Protein AF-A0A848SH23-F1 (afdb_monomer)

Structure (mmCIF, N/CA/C/O backbone):
data_AF-A0A848SH23-F1
#
_entry.id   AF-A0A848SH23-F1
#
loop_
_atom_site.group_PDB
_atom_site.id
_atom_site.type_symbol
_atom_site.label_atom_id
_atom_site.label_alt_id
_atom_site.label_comp_id
_atom_site.label_asym_id
_atom_site.label_entity_id
_atom_site.label_seq_id
_atom_site.pdbx_PDB_ins_code
_atom_site.Cartn_x
_atom_site.Cartn_y
_atom_site.Cartn_z
_atom_site.occupancy
_atom_site.B_iso_or_equiv
_atom_site.auth_seq_id
_atom_site.auth_comp_id
_atom_site.auth_asym_id
_atom_site.auth_atom_id
_atom_site.pdbx_PDB_model_num
ATOM 1 N N . MET A 1 1 ? -2.280 -2.860 -18.562 1.00 87.69 1 MET A N 1
ATOM 2 C CA . MET A 1 1 ? -3.598 -2.900 -17.878 1.00 87.69 1 MET A CA 1
ATOM 3 C C . MET A 1 1 ? -3.490 -3.248 -16.396 1.00 87.69 1 MET A C 1
ATOM 5 O O . MET A 1 1 ? -4.137 -2.578 -15.608 1.00 87.69 1 MET A O 1
ATOM 9 N N . ILE A 1 2 ? -2.659 -4.221 -16.001 1.00 93.94 2 ILE A N 1
ATOM 10 C CA . ILE A 1 2 ? -2.467 -4.635 -14.594 1.00 93.94 2 ILE A CA 1
ATOM 11 C C . ILE A 1 2 ? -2.166 -3.451 -13.656 1.00 93.94 2 ILE A C 1
ATOM 13 O O . ILE A 1 2 ? -2.821 -3.321 -12.626 1.00 93.94 2 ILE A O 1
ATOM 17 N N . GLY A 1 3 ? -1.259 -2.546 -14.046 1.00 96.00 3 GLY A N 1
ATOM 18 C CA . GLY A 1 3 ? -0.952 -1.346 -13.259 1.00 96.00 3 GLY A CA 1
ATOM 19 C C . GLY A 1 3 ? -2.175 -0.463 -12.981 1.00 96.00 3 GLY A C 1
ATOM 20 O O . GLY A 1 3 ? -2.373 -0.063 -11.845 1.00 96.00 3 GLY A O 1
ATOM 21 N N . PHE A 1 4 ? -3.059 -0.252 -13.965 1.00 97.75 4 PHE A N 1
ATOM 22 C CA . PHE A 1 4 ? -4.291 0.527 -13.768 1.00 97.75 4 PHE A CA 1
ATOM 23 C C . PHE A 1 4 ? -5.263 -0.133 -12.788 1.00 97.75 4 PHE A C 1
ATOM 25 O O . PHE A 1 4 ? -5.888 0.562 -11.993 1.00 97.75 4 PHE A O 1
ATOM 32 N N . VAL A 1 5 ? -5.372 -1.465 -12.812 1.00 98.31 5 VAL A N 1
ATOM 33 C CA . VAL A 1 5 ? -6.172 -2.201 -11.820 1.00 98.31 5 VAL A CA 1
ATOM 34 C C . VAL A 1 5 ? -5.559 -2.027 -10.4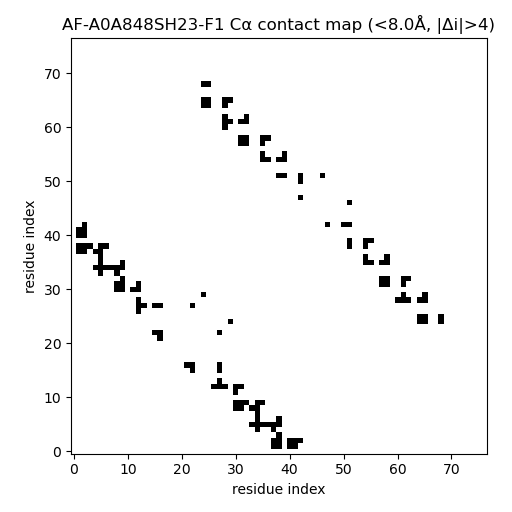31 1.00 98.31 5 VAL A C 1
ATOM 36 O O . VAL A 1 5 ? -6.277 -1.735 -9.479 1.00 98.31 5 VAL A O 1
ATOM 39 N N . GLY A 1 6 ? -4.231 -2.118 -10.322 1.00 98.00 6 GLY A N 1
ATOM 40 C CA . GLY A 1 6 ? -3.521 -1.866 -9.071 1.00 98.00 6 GLY A CA 1
ATOM 41 C C . GLY A 1 6 ? -3.744 -0.450 -8.532 1.00 98.00 6 GLY A C 1
ATOM 42 O O . GLY A 1 6 ? -4.091 -0.282 -7.363 1.00 98.00 6 GLY A O 1
ATOM 43 N N . THR A 1 7 ? -3.654 0.564 -9.398 1.00 98.25 7 THR A N 1
ATOM 44 C CA . THR A 1 7 ? -3.989 1.955 -9.067 1.00 98.25 7 THR A CA 1
ATOM 45 C C . THR A 1 7 ? -5.433 2.083 -8.587 1.00 98.25 7 THR A C 1
ATOM 47 O O . THR A 1 7 ? -5.672 2.695 -7.549 1.00 98.25 7 THR A O 1
ATOM 50 N N . ALA A 1 8 ? -6.397 1.482 -9.290 1.00 98.56 8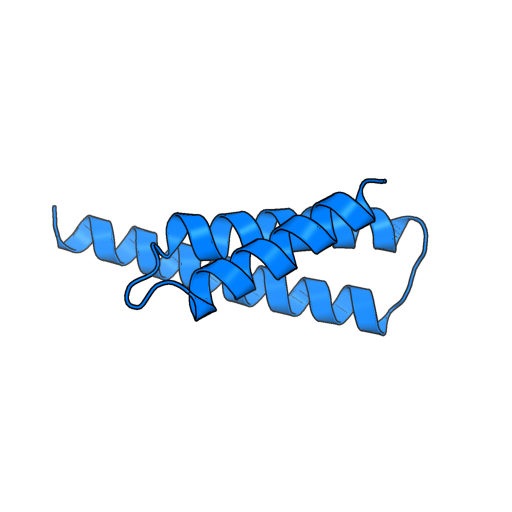 ALA A N 1
ATOM 51 C CA . ALA A 1 8 ? -7.800 1.513 -8.887 1.00 98.56 8 ALA A CA 1
ATOM 52 C C . ALA A 1 8 ? -8.016 0.881 -7.501 1.00 98.56 8 ALA A C 1
ATOM 54 O O . ALA A 1 8 ? -8.786 1.412 -6.706 1.00 98.56 8 ALA A O 1
ATOM 55 N N . CYS A 1 9 ? -7.299 -0.198 -7.173 1.00 98.50 9 CYS A N 1
ATOM 56 C CA . CYS A 1 9 ? -7.326 -0.796 -5.839 1.00 98.50 9 CYS A CA 1
ATOM 57 C C . CYS A 1 9 ? -6.767 0.147 -4.758 1.00 98.50 9 CYS A C 1
ATOM 59 O O . CYS A 1 9 ? -7.442 0.355 -3.752 1.00 98.50 9 CYS A O 1
ATOM 61 N N . ILE A 1 10 ? -5.578 0.740 -4.952 1.00 98.00 10 ILE A N 1
ATOM 62 C CA . ILE A 1 10 ? -4.978 1.680 -3.978 1.00 98.00 10 ILE A CA 1
ATOM 63 C C . ILE A 1 10 ? -5.904 2.884 -3.754 1.00 98.00 10 ILE A C 1
ATOM 65 O O . ILE A 1 10 ? -6.254 3.210 -2.619 1.00 98.00 10 ILE A O 1
ATOM 69 N N . ILE A 1 11 ? -6.347 3.523 -4.839 1.00 98.38 11 ILE A N 1
ATOM 70 C CA . ILE A 1 11 ? -7.203 4.712 -4.764 1.00 98.38 11 ILE A CA 1
ATOM 71 C C . ILE A 1 11 ? -8.578 4.363 -4.191 1.00 98.38 11 ILE A C 1
ATOM 73 O O . ILE A 1 11 ? -9.097 5.111 -3.369 1.00 98.38 11 ILE A O 1
ATOM 77 N N . GLY A 1 12 ? -9.151 3.213 -4.551 1.00 98.50 12 GLY A N 1
ATOM 78 C CA . GLY A 1 12 ? -10.407 2.730 -3.981 1.00 98.50 12 GLY A CA 1
ATOM 79 C C . GLY A 1 12 ? -10.309 2.451 -2.479 1.00 98.50 12 GLY A C 1
ATOM 80 O O . GLY A 1 12 ? -11.216 2.807 -1.729 1.00 98.50 12 GLY A O 1
ATOM 81 N N . ALA A 1 13 ? -9.194 1.880 -2.015 1.00 98.25 13 ALA A N 1
ATOM 82 C CA . ALA A 1 13 ? -8.930 1.680 -0.592 1.00 98.25 13 ALA A CA 1
ATOM 83 C C . ALA A 1 13 ? -8.820 3.021 0.154 1.00 98.25 13 ALA A C 1
ATOM 85 O O . ALA A 1 13 ? -9.419 3.182 1.218 1.00 98.25 13 ALA A O 1
ATOM 86 N N . TYR A 1 14 ? -8.119 4.003 -0.419 1.00 97.88 14 TYR A N 1
ATOM 87 C CA . TYR A 1 14 ? -8.034 5.346 0.156 1.00 97.88 14 TYR A CA 1
ATOM 88 C C . TYR A 1 14 ? -9.397 6.050 0.179 1.00 97.88 14 TYR A C 1
ATOM 90 O O . TYR A 1 14 ? -9.802 6.564 1.215 1.00 97.88 14 TYR A O 1
ATOM 98 N N . ALA A 1 15 ? -10.161 5.991 -0.913 1.00 98.56 15 ALA A N 1
ATOM 99 C CA . ALA A 1 15 ? -11.513 6.539 -0.970 1.00 98.56 15 ALA A CA 1
ATOM 100 C C . ALA A 1 15 ? -12.435 5.897 0.079 1.00 98.56 15 ALA A C 1
ATOM 102 O O . ALA A 1 15 ? -13.203 6.597 0.733 1.00 98.56 15 ALA A O 1
ATOM 103 N N . TYR A 1 16 ? -12.329 4.581 0.293 1.00 98.25 16 TYR A N 1
ATOM 104 C CA . TYR A 1 16 ? -13.066 3.882 1.346 1.00 98.25 16 TYR A CA 1
ATOM 105 C C . TYR A 1 16 ? -12.697 4.376 2.750 1.00 98.25 16 TYR A C 1
ATOM 107 O O . TYR A 1 16 ? -13.588 4.581 3.572 1.00 98.25 16 TYR A O 1
ATOM 115 N N . LEU A 1 17 ? -11.403 4.594 3.010 1.00 97.69 17 LEU A N 1
ATOM 116 C CA . LEU A 1 17 ? -10.913 5.181 4.260 1.00 97.69 17 LEU A CA 1
ATOM 117 C C . LEU A 1 17 ? -11.435 6.609 4.469 1.00 97.69 17 LEU A C 1
ATOM 119 O O . LEU A 1 17 ? -11.761 6.968 5.591 1.00 97.69 17 LEU A O 1
ATOM 123 N N . THR A 1 18 ? -11.510 7.416 3.409 1.00 98.12 18 THR A N 1
ATOM 124 C CA . THR A 1 18 ? -11.993 8.802 3.485 1.00 98.12 18 THR A CA 1
ATOM 125 C C . THR A 1 18 ? -13.509 8.888 3.649 1.00 98.12 18 THR A C 1
ATOM 127 O O . THR A 1 18 ? -13.997 9.768 4.348 1.00 98.12 18 THR A O 1
ATOM 130 N N . TYR A 1 19 ? -14.263 8.009 2.987 1.00 98.06 19 TYR A N 1
ATOM 131 C CA . TYR A 1 19 ? -15.724 8.074 2.959 1.00 98.06 19 TYR A CA 1
ATOM 132 C C . TYR A 1 19 ? -16.388 7.456 4.195 1.00 98.06 19 TYR A C 1
ATOM 134 O O . TYR A 1 19 ? -17.487 7.859 4.565 1.00 98.06 19 TYR A O 1
ATOM 142 N N . LYS A 1 20 ? -15.768 6.442 4.809 1.00 96.88 20 LYS A N 1
ATOM 143 C CA . LYS A 1 20 ? -16.370 5.688 5.911 1.00 96.88 20 LYS A CA 1
ATOM 144 C C . LYS A 1 20 ? -15.682 6.003 7.235 1.00 96.88 20 LYS A C 1
ATOM 146 O O . LYS A 1 20 ? -14.494 5.736 7.363 1.00 96.88 20 LYS A O 1
ATOM 151 N N . ASP A 1 21 ? -16.456 6.440 8.231 1.00 96.56 21 ASP A N 1
ATOM 152 C CA . ASP A 1 21 ? -15.948 6.770 9.576 1.00 96.56 21 ASP A CA 1
ATOM 153 C C . ASP A 1 21 ? -15.256 5.579 10.259 1.00 96.56 21 ASP A C 1
ATOM 155 O O . ASP A 1 21 ? -14.203 5.715 10.879 1.00 96.56 21 ASP A O 1
ATOM 159 N N . GLU A 1 22 ? -15.825 4.379 10.099 1.00 96.19 22 GLU A N 1
ATOM 160 C CA . GLU A 1 22 ? -15.284 3.127 10.637 1.00 96.19 22 GLU A CA 1
ATOM 161 C C . GLU A 1 22 ? -15.067 2.090 9.516 1.00 96.19 22 GLU A C 1
ATOM 163 O O . GLU A 1 22 ? -15.911 1.210 9.275 1.00 96.19 22 GLU A O 1
ATOM 168 N N . PRO A 1 23 ? -13.954 2.180 8.767 1.00 96.25 23 PRO A N 1
ATOM 169 C CA . PRO A 1 23 ? -13.674 1.269 7.670 1.00 96.25 23 PRO A CA 1
ATOM 170 C C . PRO A 1 23 ? -13.273 -0.114 8.190 1.00 96.25 23 PRO A C 1
ATOM 172 O O . PRO A 1 23 ? -12.520 -0.258 9.154 1.00 96.25 23 PRO A O 1
ATOM 175 N N . ASN A 1 24 ? -13.743 -1.170 7.520 1.00 96.94 24 ASN A N 1
ATOM 176 C CA . ASN A 1 24 ? -13.334 -2.532 7.844 1.00 96.94 24 ASN A CA 1
ATOM 177 C C . ASN A 1 24 ? -11.854 -2.720 7.460 1.00 96.94 24 ASN A C 1
ATOM 179 O O . ASN A 1 24 ? -11.537 -2.701 6.266 1.00 96.94 24 ASN A O 1
ATOM 183 N N . PRO A 1 25 ? -10.955 -2.975 8.427 1.00 96.31 25 PRO A N 1
ATOM 184 C CA . PRO A 1 25 ? -9.521 -3.025 8.167 1.00 96.31 25 PRO A CA 1
ATOM 185 C C . PRO A 1 25 ? -9.113 -4.184 7.249 1.00 96.31 25 PRO A C 1
ATOM 187 O O . PRO A 1 25 ? -8.103 -4.075 6.560 1.00 96.31 25 PRO A O 1
ATOM 190 N N . LEU A 1 26 ? -9.893 -5.272 7.185 1.00 97.31 26 LEU A N 1
ATOM 191 C CA . LEU A 1 26 ? -9.619 -6.369 6.250 1.00 97.31 26 LEU A CA 1
ATOM 192 C C . LEU A 1 26 ? -9.886 -5.963 4.801 1.00 97.31 26 LEU A C 1
ATOM 194 O O . LEU A 1 26 ? -9.097 -6.299 3.926 1.00 97.31 26 LEU A O 1
ATOM 198 N N . ILE A 1 27 ? -10.971 -5.222 4.555 1.00 97.81 27 ILE A N 1
ATOM 199 C CA . ILE A 1 27 ? -11.294 -4.721 3.213 1.00 97.81 27 ILE A CA 1
ATOM 200 C C . ILE A 1 27 ? -10.297 -3.629 2.830 1.00 97.81 27 ILE A C 1
ATOM 202 O O . ILE A 1 27 ? -9.721 -3.691 1.749 1.00 97.81 27 ILE A O 1
ATOM 206 N N . LEU A 1 28 ? -10.048 -2.675 3.731 1.00 98.31 28 LEU A N 1
ATOM 207 C CA . LEU A 1 28 ? -9.133 -1.560 3.500 1.00 98.31 28 LEU A CA 1
ATOM 208 C C . LEU A 1 28 ? -7.722 -2.049 3.149 1.00 98.31 28 LEU A C 1
ATOM 210 O O . LEU A 1 28 ? -7.218 -1.791 2.056 1.00 98.31 28 LEU A O 1
ATOM 214 N N . HIS A 1 29 ? -7.087 -2.786 4.062 1.00 98.19 29 HIS A N 1
ATOM 215 C CA . HIS A 1 29 ? -5.707 -3.215 3.871 1.00 98.19 29 HIS A CA 1
ATOM 216 C C . HIS A 1 29 ? -5.587 -4.373 2.877 1.00 98.19 29 HIS A C 1
ATOM 218 O O . HIS A 1 29 ? -4.593 -4.439 2.164 1.00 98.19 29 HIS A O 1
ATOM 224 N N . GLY A 1 30 ? -6.594 -5.246 2.769 1.00 98.38 30 GLY A N 1
ATOM 225 C CA . GLY A 1 30 ? -6.620 -6.297 1.749 1.00 98.38 30 GLY A CA 1
ATOM 226 C C . GLY A 1 30 ? -6.646 -5.714 0.338 1.00 98.38 30 GLY A C 1
ATOM 227 O O . GLY A 1 30 ? -5.800 -6.063 -0.480 1.00 98.38 30 GLY A O 1
ATOM 228 N N . THR A 1 31 ? -7.539 -4.753 0.084 1.00 98.56 31 THR A N 1
ATOM 229 C CA . THR A 1 31 ? -7.624 -4.062 -1.214 1.00 98.56 31 THR A CA 1
ATOM 230 C C . THR A 1 31 ? -6.335 -3.300 -1.524 1.00 98.56 31 THR A C 1
ATOM 232 O O . THR A 1 31 ? -5.810 -3.411 -2.631 1.00 98.56 31 THR A O 1
ATOM 235 N N . ASN A 1 32 ? -5.772 -2.586 -0.541 1.00 98.56 32 ASN A N 1
ATOM 236 C CA . ASN A 1 32 ? -4.502 -1.881 -0.713 1.00 98.56 32 ASN A CA 1
ATOM 237 C C . ASN A 1 32 ? -3.344 -2.839 -1.040 1.00 98.56 32 ASN A C 1
ATOM 239 O O . ASN A 1 32 ? -2.540 -2.557 -1.922 1.00 98.56 32 ASN A O 1
ATOM 243 N N . LEU A 1 33 ? -3.268 -3.988 -0.362 1.00 98.56 33 LEU A N 1
ATOM 244 C CA . LEU A 1 33 ? -2.232 -4.991 -0.611 1.00 98.56 33 LEU A CA 1
ATOM 245 C C . LEU A 1 33 ? -2.357 -5.606 -2.010 1.00 98.56 33 LEU A C 1
ATOM 247 O O . LEU A 1 33 ? -1.348 -5.774 -2.689 1.00 98.56 33 LEU A O 1
ATOM 251 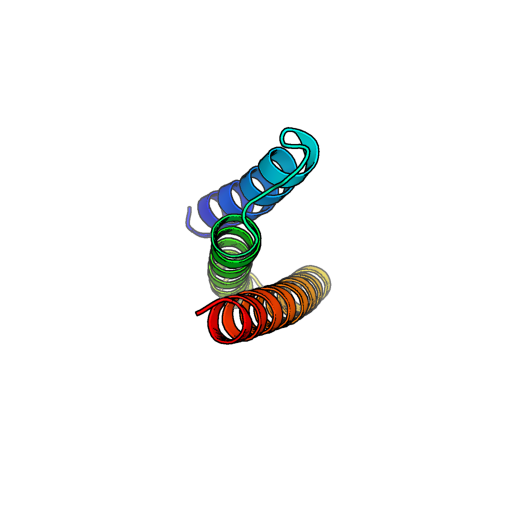N N . THR A 1 34 ? -3.580 -5.897 -2.468 1.00 98.62 34 THR A N 1
ATOM 252 C CA . THR A 1 34 ? -3.827 -6.317 -3.856 1.00 98.62 34 THR A CA 1
ATOM 253 C C . THR A 1 34 ? -3.360 -5.247 -4.842 1.00 98.62 34 THR A C 1
ATOM 255 O O . THR A 1 34 ? -2.683 -5.572 -5.815 1.00 98.62 34 THR A O 1
ATOM 258 N N . GLY A 1 35 ? -3.657 -3.974 -4.567 1.00 98.50 35 GLY A N 1
ATOM 259 C CA . GLY A 1 35 ? -3.201 -2.849 -5.381 1.00 98.50 35 GLY A CA 1
ATOM 260 C C . GLY A 1 35 ? -1.681 -2.771 -5.497 1.00 98.50 35 GLY A C 1
ATOM 261 O O . GLY A 1 35 ? -1.149 -2.779 -6.609 1.00 98.50 35 GLY A O 1
ATOM 262 N N . ALA A 1 36 ? -0.992 -2.803 -4.354 1.00 98.50 36 ALA A N 1
ATOM 263 C CA . ALA A 1 36 ? 0.465 -2.763 -4.281 1.00 98.50 36 ALA A CA 1
ATOM 264 C C . ALA A 1 36 ? 1.116 -3.962 -4.990 1.00 98.50 36 ALA A C 1
ATOM 266 O O . ALA A 1 36 ? 2.115 -3.804 -5.691 1.00 98.50 36 ALA A O 1
ATOM 267 N N . ALA A 1 37 ? 0.533 -5.160 -4.879 1.00 98.44 37 ALA A N 1
ATOM 268 C CA . ALA A 1 37 ? 1.027 -6.349 -5.572 1.00 98.44 37 ALA A CA 1
ATOM 269 C C . ALA A 1 37 ? 0.916 -6.218 -7.102 1.00 98.44 37 ALA A C 1
ATOM 271 O O . ALA A 1 37 ? 1.875 -6.502 -7.819 1.00 98.44 37 ALA A O 1
ATOM 272 N N . LEU A 1 38 ? -0.225 -5.743 -7.614 1.00 98.38 38 LEU A N 1
ATOM 273 C CA . LEU A 1 38 ? -0.428 -5.531 -9.052 1.00 98.38 38 LEU A CA 1
ATOM 274 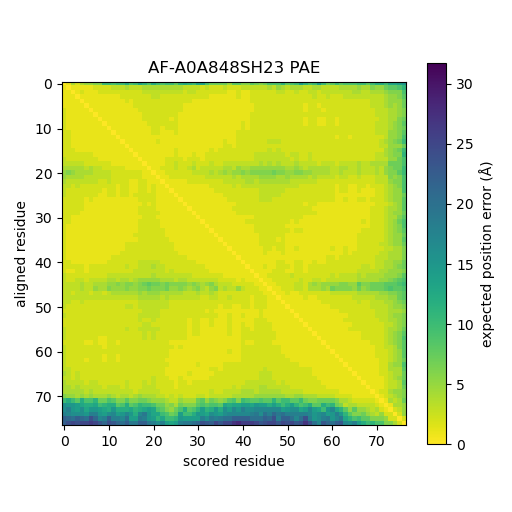C C . LEU A 1 38 ? 0.494 -4.432 -9.603 1.00 98.38 38 LEU A C 1
ATOM 276 O O . LEU A 1 38 ? 1.072 -4.595 -10.680 1.00 98.38 38 LEU A O 1
ATOM 280 N N . LEU A 1 39 ? 0.670 -3.333 -8.862 1.00 98.12 39 LEU A N 1
ATOM 281 C CA . LEU A 1 39 ? 1.606 -2.268 -9.232 1.00 98.12 39 LEU A CA 1
ATOM 282 C C . LEU A 1 39 ? 3.050 -2.762 -9.212 1.00 98.12 39 LEU A C 1
ATOM 284 O O . LEU A 1 39 ? 3.778 -2.506 -10.164 1.00 98.12 39 LEU A O 1
ATOM 288 N N . THR A 1 40 ? 3.434 -3.556 -8.213 1.00 97.88 40 THR A N 1
ATOM 289 C CA . THR A 1 40 ? 4.754 -4.199 -8.161 1.00 97.88 40 THR A CA 1
ATOM 290 C C . THR A 1 40 ? 4.999 -5.051 -9.405 1.00 97.88 40 THR A C 1
ATOM 292 O O . THR A 1 40 ? 6.016 -4.869 -10.066 1.00 97.88 40 THR A O 1
ATOM 295 N N . VAL A 1 41 ? 4.054 -5.915 -9.801 1.00 97.44 41 VAL A N 1
ATOM 296 C CA . VAL A 1 41 ? 4.173 -6.710 -11.042 1.00 97.44 41 VAL A CA 1
ATOM 297 C C . VAL A 1 41 ? 4.336 -5.808 -12.270 1.00 97.44 41 VAL A C 1
ATOM 299 O O . VAL A 1 41 ? 5.190 -6.068 -13.114 1.00 97.44 41 VAL A O 1
ATOM 302 N N . SER A 1 42 ? 3.563 -4.722 -12.363 1.00 96.38 42 SER A N 1
ATOM 303 C CA . SER A 1 42 ? 3.689 -3.750 -13.457 1.00 96.38 42 SER A CA 1
ATOM 304 C C . SER A 1 42 ? 5.066 -3.076 -13.483 1.00 96.38 42 SER A C 1
ATOM 306 O O . SER A 1 42 ? 5.631 -2.862 -14.555 1.00 96.38 42 SER A O 1
ATOM 308 N N . LEU A 1 43 ? 5.604 -2.750 -12.308 1.00 97.00 43 LEU A N 1
ATOM 309 C CA . LEU A 1 43 ? 6.896 -2.096 -12.130 1.00 97.00 43 LEU A CA 1
ATOM 310 C C . LEU A 1 43 ? 8.069 -3.051 -12.350 1.00 97.00 43 LEU A C 1
ATOM 312 O O . LEU A 1 43 ? 9.144 -2.591 -12.684 1.00 97.00 43 LEU A O 1
ATOM 316 N N . LEU A 1 44 ? 7.897 -4.366 -12.235 1.00 96.00 44 LEU A N 1
ATOM 317 C CA . LEU A 1 44 ? 8.950 -5.309 -12.631 1.00 96.00 44 LEU A CA 1
ATOM 318 C C . LEU A 1 44 ? 9.131 -5.383 -14.156 1.00 96.00 44 LEU A C 1
ATOM 320 O O . LEU A 1 44 ? 10.208 -5.740 -14.625 1.00 96.00 44 LEU A O 1
ATOM 324 N N . VAL A 1 45 ? 8.096 -5.037 -14.930 1.00 95.12 45 VAL A N 1
ATOM 325 C CA . VAL A 1 45 ? 8.163 -4.961 -16.401 1.00 95.12 45 VAL A CA 1
ATOM 326 C C . VAL A 1 45 ? 8.670 -3.592 -16.864 1.00 95.12 45 VAL A C 1
ATOM 328 O O . VAL A 1 45 ? 9.494 -3.507 -17.771 1.00 95.12 45 VAL A O 1
ATOM 331 N N . HIS A 1 46 ? 8.189 -2.515 -16.235 1.00 92.81 46 HIS A N 1
ATOM 332 C CA . HIS A 1 46 ? 8.586 -1.135 -16.526 1.00 92.81 46 HIS A CA 1
ATOM 333 C C . HIS A 1 46 ? 9.120 -0.461 -15.260 1.00 92.81 46 HIS A C 1
ATOM 335 O O . HIS A 1 46 ? 8.406 0.275 -14.575 1.00 92.81 46 HIS A O 1
ATOM 341 N N . THR A 1 47 ? 10.381 -0.744 -14.942 1.00 95.44 47 THR A N 1
ATOM 342 C CA . THR A 1 47 ? 10.972 -0.386 -13.652 1.00 95.44 47 THR A CA 1
ATOM 343 C C . THR A 1 47 ? 11.073 1.108 -13.420 1.00 95.44 47 THR A C 1
ATOM 345 O O . THR A 1 47 ? 11.762 1.836 -14.130 1.00 95.44 47 THR A O 1
ATOM 348 N N . ASN A 1 48 ? 10.439 1.534 -12.330 1.00 97.62 48 ASN A N 1
ATOM 349 C CA . ASN A 1 48 ? 10.617 2.833 -11.707 1.00 97.62 48 ASN A CA 1
ATOM 350 C C . ASN A 1 48 ? 10.946 2.602 -10.226 1.00 97.62 48 ASN A C 1
ATOM 352 O O . ASN A 1 48 ? 10.087 2.181 -9.452 1.00 97.62 48 ASN A O 1
ATOM 356 N N . TRP A 1 49 ? 12.205 2.839 -9.849 1.00 97.56 49 TRP A N 1
ATOM 357 C CA . TRP A 1 49 ? 12.725 2.539 -8.511 1.00 97.56 49 TRP A CA 1
ATOM 358 C C . TRP A 1 49 ? 11.980 3.266 -7.382 1.00 97.56 49 TRP A C 1
ATOM 360 O O . TRP A 1 49 ? 11.545 2.584 -6.453 1.00 97.56 49 TRP A O 1
ATOM 370 N N . PRO A 1 50 ? 11.766 4.596 -7.445 1.00 98.25 50 PRO A N 1
ATOM 371 C CA . PRO A 1 50 ? 10.936 5.296 -6.466 1.00 98.25 50 PRO A CA 1
ATOM 372 C C . PRO A 1 50 ? 9.542 4.690 -6.296 1.00 98.25 50 PRO A C 1
ATOM 374 O O . PRO A 1 50 ? 9.111 4.452 -5.169 1.00 98.25 50 PRO A O 1
ATOM 377 N N . SER A 1 51 ? 8.851 4.399 -7.402 1.00 96.88 51 SER A N 1
ATOM 378 C CA . SER A 1 51 ? 7.521 3.787 -7.348 1.00 96.88 51 SER A CA 1
ATOM 379 C C . SER A 1 51 ? 7.569 2.387 -6.737 1.00 96.88 51 SER A C 1
ATOM 381 O O . SER A 1 51 ? 6.739 2.064 -5.900 1.00 96.88 51 SER A O 1
ATOM 383 N N . LEU A 1 52 ? 8.566 1.570 -7.085 1.00 98.00 52 LEU A N 1
ATOM 384 C CA . LEU A 1 52 ? 8.699 0.212 -6.553 1.00 98.00 52 LEU A CA 1
ATOM 385 C C . LEU A 1 52 ? 8.927 0.211 -5.034 1.00 98.00 52 LEU A C 1
ATOM 387 O O . LEU A 1 52 ? 8.323 -0.581 -4.313 1.00 98.00 52 LEU A O 1
ATOM 391 N N . VAL A 1 53 ? 9.758 1.132 -4.540 1.00 98.44 53 VAL A N 1
ATOM 392 C CA . VAL A 1 53 ? 9.987 1.327 -3.101 1.00 98.44 53 VAL A CA 1
ATOM 393 C C . VAL A 1 53 ? 8.702 1.779 -2.399 1.00 98.44 53 VAL A C 1
ATOM 395 O O . VAL A 1 53 ? 8.377 1.266 -1.327 1.00 98.44 53 VAL A O 1
ATOM 398 N N . LEU A 1 54 ? 7.943 2.694 -3.011 1.00 98.00 54 LEU A N 1
ATOM 399 C CA . LEU A 1 54 ? 6.654 3.152 -2.489 1.00 98.00 54 LEU A CA 1
ATOM 400 C C . LEU A 1 54 ? 5.651 1.997 -2.349 1.00 98.00 54 LEU A C 1
ATOM 402 O O . LEU A 1 54 ? 5.036 1.856 -1.292 1.00 98.00 54 LEU A O 1
ATOM 406 N N . GLU A 1 55 ? 5.523 1.138 -3.364 1.00 97.88 55 GLU A N 1
ATOM 407 C CA . GLU A 1 55 ? 4.648 -0.039 -3.283 1.00 97.88 55 GLU A CA 1
ATOM 408 C C . GLU A 1 55 ? 5.098 -1.024 -2.196 1.00 97.88 55 GLU A C 1
ATOM 410 O O . GLU A 1 55 ? 4.265 -1.610 -1.502 1.00 97.88 55 GLU A O 1
ATOM 415 N N . GLY A 1 56 ? 6.410 -1.153 -1.971 1.00 98.06 56 GLY A N 1
ATOM 416 C CA . GLY A 1 56 ? 6.958 -1.916 -0.848 1.00 98.06 56 GLY A CA 1
ATOM 417 C C . GLY A 1 56 ? 6.481 -1.393 0.512 1.00 98.06 56 GLY A C 1
ATOM 418 O O . GLY A 1 56 ? 6.051 -2.176 1.365 1.00 98.06 56 GLY A O 1
ATOM 419 N N . PHE A 1 57 ? 6.482 -0.071 0.708 1.00 98.50 57 PHE A N 1
ATOM 420 C CA . PHE A 1 57 ? 5.939 0.543 1.924 1.00 98.50 57 PHE A CA 1
ATOM 421 C C . PHE A 1 57 ? 4.429 0.325 2.060 1.00 98.50 57 PHE A C 1
ATOM 423 O O . PHE A 1 57 ? 3.963 -0.052 3.139 1.00 98.50 57 PHE A O 1
ATOM 430 N N . TRP A 1 58 ? 3.662 0.494 0.980 1.00 98.06 58 TRP A N 1
ATOM 431 C CA . TRP A 1 58 ? 2.222 0.223 0.984 1.00 98.06 58 TRP A CA 1
ATOM 432 C C . TRP A 1 58 ? 1.903 -1.221 1.360 1.00 98.06 58 TRP A C 1
ATOM 434 O O . TRP A 1 58 ? 1.019 -1.461 2.189 1.00 98.06 58 TRP A O 1
ATOM 444 N N . ALA A 1 59 ? 2.640 -2.179 0.799 1.00 98.56 59 ALA A N 1
ATOM 445 C CA . ALA A 1 59 ? 2.494 -3.587 1.128 1.00 98.56 59 ALA A CA 1
ATOM 446 C C . ALA A 1 59 ? 2.810 -3.853 2.609 1.00 98.56 59 ALA A C 1
ATOM 448 O O . ALA A 1 59 ? 2.017 -4.501 3.293 1.00 98.56 59 ALA A O 1
ATOM 449 N N . ALA A 1 60 ? 3.907 -3.303 3.141 1.00 98.69 60 ALA A N 1
ATOM 450 C CA . ALA A 1 60 ? 4.289 -3.476 4.544 1.00 98.69 60 ALA A CA 1
ATOM 451 C C . ALA A 1 60 ? 3.230 -2.923 5.518 1.00 98.69 60 ALA A C 1
ATOM 453 O O . ALA A 1 60 ? 2.829 -3.610 6.462 1.00 98.69 60 ALA A O 1
ATOM 454 N N . ILE A 1 61 ? 2.723 -1.711 5.262 1.00 98.12 61 ILE A N 1
ATOM 455 C CA . ILE A 1 61 ? 1.666 -1.082 6.071 1.00 98.12 61 ILE A CA 1
ATOM 456 C C . ILE A 1 61 ? 0.379 -1.912 6.009 1.00 98.12 61 ILE A C 1
ATOM 458 O O . ILE A 1 61 ? -0.262 -2.149 7.036 1.00 98.12 61 ILE A O 1
ATOM 462 N N . ALA A 1 62 ? 0.005 -2.387 4.820 1.00 98.12 62 ALA A N 1
ATOM 463 C CA . ALA A 1 62 ? -1.185 -3.206 4.641 1.00 98.12 62 ALA A CA 1
ATOM 464 C C . ALA A 1 62 ? -1.077 -4.559 5.363 1.00 98.12 62 ALA A C 1
ATOM 466 O O . ALA A 1 62 ? -2.010 -4.952 6.064 1.00 98.12 62 ALA A O 1
ATOM 467 N N . ILE A 1 63 ? 0.068 -5.240 5.270 1.00 98.56 63 ILE A N 1
ATOM 468 C CA . ILE A 1 63 ? 0.332 -6.493 5.993 1.00 98.56 63 ILE A CA 1
ATOM 469 C C 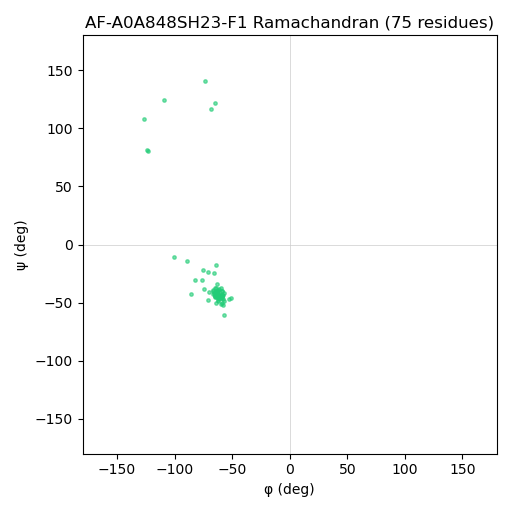. ILE A 1 63 ? 0.216 -6.272 7.504 1.00 98.56 63 ILE A C 1
ATOM 471 O O . ILE A 1 63 ? -0.457 -7.043 8.192 1.00 98.56 63 ILE A O 1
ATOM 475 N N . TRP A 1 64 ? 0.812 -5.197 8.027 1.00 98.12 64 TRP A N 1
ATOM 476 C CA . TRP A 1 64 ? 0.706 -4.852 9.443 1.00 98.12 64 TRP A CA 1
ATOM 477 C C . TRP A 1 64 ? -0.747 -4.597 9.873 1.00 98.12 64 TRP A C 1
ATOM 479 O O . TRP A 1 64 ? -1.209 -5.130 10.888 1.00 98.12 64 TRP A O 1
ATOM 489 N N . GLY A 1 65 ? -1.494 -3.819 9.085 1.00 97.00 65 GLY A N 1
ATOM 490 C CA . GLY A 1 65 ? -2.909 -3.536 9.323 1.00 97.00 65 GLY A CA 1
ATOM 491 C C . GLY A 1 65 ? -3.779 -4.798 9.327 1.00 97.00 65 GLY A C 1
ATOM 492 O O . GLY A 1 65 ? -4.589 -4.990 10.240 1.00 97.00 65 GLY A O 1
ATOM 493 N N . LEU A 1 66 ? -3.554 -5.707 8.373 1.00 97.81 6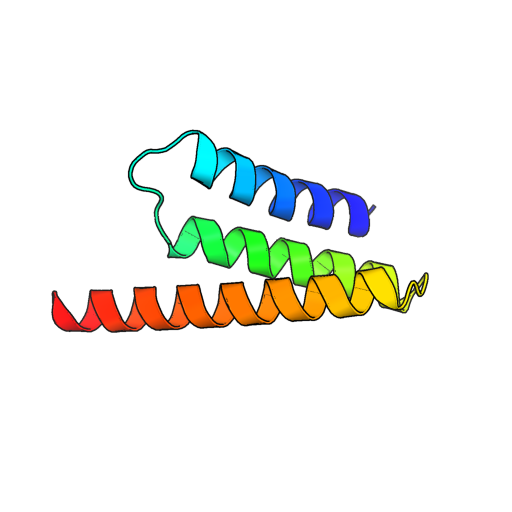6 LEU A N 1
ATOM 494 C CA . LEU A 1 66 ? -4.213 -7.016 8.314 1.00 97.81 66 LEU A CA 1
ATOM 495 C C . LEU A 1 66 ? -3.878 -7.876 9.536 1.00 97.81 66 LEU A C 1
ATOM 497 O O . LEU A 1 66 ? -4.786 -8.408 10.179 1.00 97.81 66 LEU A O 1
ATOM 501 N N . ALA A 1 67 ? -2.601 -7.975 9.912 1.00 97.50 67 ALA A N 1
ATOM 502 C CA . ALA A 1 67 ? -2.174 -8.739 11.082 1.00 97.50 67 ALA A CA 1
ATOM 503 C C . ALA A 1 67 ? -2.838 -8.224 12.372 1.00 97.50 67 ALA A C 1
ATOM 505 O O . ALA A 1 67 ? -3.344 -9.013 13.179 1.00 97.50 67 ALA A O 1
ATOM 506 N N . LYS A 1 68 ? -2.912 -6.896 12.550 1.00 95.88 68 LYS A N 1
ATOM 507 C CA . LYS A 1 68 ? -3.601 -6.264 13.685 1.00 95.88 68 LYS A CA 1
ATOM 508 C C . LYS A 1 68 ? -5.101 -6.578 13.687 1.00 95.88 68 LYS A C 1
ATOM 510 O O . LYS A 1 68 ? -5.642 -6.926 14.738 1.00 95.88 68 LYS A O 1
ATOM 515 N N . ALA A 1 69 ? -5.762 -6.500 12.531 1.00 95.06 69 ALA A N 1
ATOM 516 C CA . ALA A 1 69 ? -7.188 -6.798 12.389 1.00 95.06 69 ALA A CA 1
ATOM 517 C C . ALA A 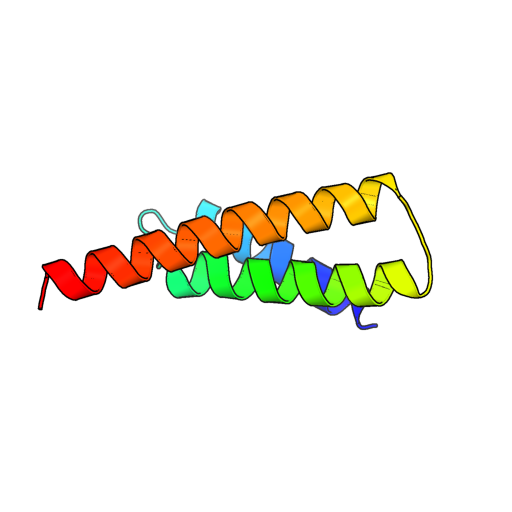1 69 ? -7.522 -8.257 12.735 1.00 95.06 69 ALA A C 1
ATOM 519 O O . ALA A 1 69 ? -8.463 -8.525 13.486 1.00 95.06 69 ALA A O 1
ATOM 520 N N . LEU A 1 70 ? -6.717 -9.199 12.238 1.00 94.69 70 LEU A N 1
ATOM 521 C CA . LEU A 1 70 ? -6.883 -10.628 12.505 1.00 94.69 70 LEU A CA 1
ATOM 522 C C . LEU A 1 70 ? -6.631 -10.960 13.983 1.00 94.69 70 LEU A C 1
ATOM 524 O O . LEU A 1 70 ? -7.423 -11.675 14.600 1.00 94.69 70 LEU A O 1
ATOM 528 N N . LYS A 1 71 ? -5.587 -10.381 14.593 1.00 93.69 71 LYS A N 1
ATOM 529 C CA . LYS A 1 71 ? -5.304 -10.546 16.030 1.00 93.69 71 LYS A CA 1
ATOM 530 C C . LYS A 1 71 ? -6.410 -9.957 16.913 1.00 93.69 71 LYS A C 1
ATOM 532 O O . LYS A 1 71 ? -6.728 -10.532 17.951 1.00 93.69 71 LYS A O 1
ATOM 537 N N . GLY A 1 72 ? -7.000 -8.830 16.511 1.00 87.50 72 GLY A N 1
ATOM 538 C CA . GLY A 1 72 ? -8.107 -8.188 17.223 1.00 87.50 72 GLY A CA 1
ATOM 539 C C . GLY A 1 72 ? -9.395 -9.015 17.215 1.00 87.50 72 GLY A C 1
ATOM 540 O O . GLY A 1 72 ? -10.048 -9.121 18.251 1.00 87.50 72 GLY A O 1
ATOM 541 N N . ARG A 1 73 ? -9.731 -9.659 16.087 1.00 81.19 73 ARG A N 1
ATOM 542 C CA . ARG A 1 73 ? -10.897 -10.558 15.993 1.00 81.19 73 ARG A CA 1
ATOM 543 C C . ARG A 1 73 ? -10.790 -11.745 16.946 1.00 81.19 73 ARG A C 1
ATOM 545 O O . ARG A 1 73 ? -11.743 -12.017 17.662 1.00 81.19 73 ARG A O 1
ATOM 552 N N . ARG A 1 74 ? -9.612 -12.372 17.025 1.00 72.44 74 ARG A N 1
ATOM 553 C CA . ARG A 1 74 ? -9.358 -1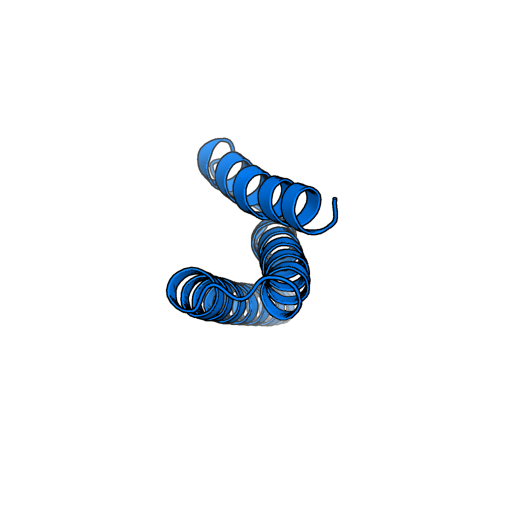3.533 17.897 1.00 72.44 74 ARG A CA 1
ATOM 554 C C . ARG A 1 74 ? -9.474 -13.231 19.398 1.00 72.44 74 ARG A C 1
ATOM 556 O O . ARG A 1 74 ? -9.570 -14.156 20.185 1.00 72.44 74 ARG A O 1
ATOM 563 N N . ARG A 1 75 ? -9.423 -11.958 19.809 1.00 68.19 75 ARG A N 1
ATOM 564 C CA . ARG A 1 75 ? -9.624 -11.539 21.211 1.00 68.19 75 ARG A CA 1
ATOM 565 C C . ARG A 1 75 ? -11.086 -11.248 21.563 1.00 68.19 75 ARG A C 1
ATOM 567 O O . ARG A 1 75 ? -11.378 -11.074 22.738 1.00 68.19 75 ARG A O 1
ATOM 574 N N . ARG A 1 76 ? -11.965 -11.103 20.565 1.00 59.88 76 ARG A N 1
ATOM 575 C CA . ARG A 1 76 ? -13.402 -10.826 20.754 1.00 59.88 76 ARG A CA 1
ATOM 576 C C . ARG A 1 76 ? -14.281 -12.075 20.612 1.00 59.88 76 ARG A C 1
ATOM 578 O O . ARG A 1 76 ? -15.467 -11.987 20.903 1.00 59.88 76 ARG A O 1
ATOM 585 N N . THR A 1 77 ? -13.710 -13.181 20.140 1.00 52.44 77 THR A N 1
ATOM 586 C CA . THR A 1 77 ? -14.285 -14.537 20.137 1.00 52.44 77 THR A CA 1
ATOM 587 C C . THR A 1 77 ? -13.760 -15.313 21.326 1.00 52.44 77 THR A C 1
ATOM 589 O O . THR A 1 77 ? -14.565 -16.002 21.975 1.00 52.44 77 THR A O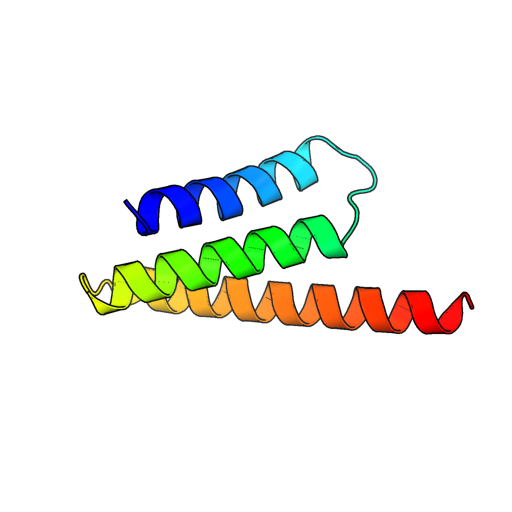 1
#

Sequence (77 aa):
MIGFVGTACIIGAYAYLTYKDEPNPLILHGTNLTGAALLTVSLLVHTNWPSLVLEGFWAAIAIWGLAKALKGRRRRT

Mean predicted aligned error: 3.04 Å

Solvent-accessible surface area (backbone atoms only — not comparable to full-atom values): 3922 Å² total; per-residue (Å²): 110,58,38,59,55,10,48,50,26,38,53,49,24,50,49,45,56,74,74,34,96,80,57,57,47,59,60,38,22,49,36,27,31,53,7,26,52,31,33,42,58,40,29,74,77,60,76,45,67,72,60,46,54,49,30,51,52,48,32,52,54,17,52,52,44,35,53,51,47,56,57,52,52,67,73,77,108

pLDDT: mean 95.23, std 8.15, range [52.44, 98.69]

Radius of gyration: 13.41 Å; Cα contacts (8 Å, |Δi|>4): 79; chains: 1; bounding box: 29×23×39 Å

Foldseek 3Di:
DLLVQLVCLLVVLVVQVVPDPDHLLCSNLVSQLSSLVSNCVVCVVVPDPVSVVVSVVSNVVSVVSNVVNVVVVVVVD

Nearest PDB structures (foldseek):
  2rkk-assembly1_B  TM=6.750E-01  e=6.984E+00  Saccharomyces cerevisiae
  2luh-assembly1_A  TM=6.585E-01  e=8.745E+00  Saccharomyces cerevisiae S288C

Secondary structure (DSSP, 8-state):
-HHHHHHHHHHHHHHHHHH-SS--HHHHHHHHHHHHHHHHHHHHHS--HHHHHHHHHHHHHHHHHHHHHHHHHTTT-